Protein AF-A0A934A5W9-F1 (afdb_monomer)

Solvent-accessible surface area (backbone atoms only — not comparable to full-atom values): 7488 Å² total; per-residue (Å²): 133,87,77,87,79,58,63,41,71,71,49,74,68,56,51,49,51,40,52,55,48,64,75,71,58,88,76,86,53,69,57,42,70,78,40,76,90,55,79,59,62,62,53,50,25,71,24,45,72,46,54,72,64,49,61,62,68,79,49,56,69,73,55,51,51,51,49,50,54,46,38,49,70,60,29,55,67,61,50,53,50,52,52,50,52,50,52,51,50,50,55,51,51,60,71,67,48,80,84,74,65,99,79,63,95,66,78,88,76,81,86,73,85,80,75,81,77,131

Mean predicted aligned error: 11.28 Å

Radius of gyration: 19.84 Å; Cα contacts (8 Å, |Δi|>4): 66; chains: 1; bounding box: 44×44×54 Å

Structure (mmCIF, N/CA/C/O backbone):
data_AF-A0A934A5W9-F1
#
_entry.id   AF-A0A934A5W9-F1
#
loop_
_atom_site.group_PDB
_atom_site.id
_atom_site.type_symbol
_atom_site.label_atom_id
_atom_site.label_alt_id
_atom_site.label_comp_id
_atom_site.label_asym_id
_atom_site.label_entity_id
_atom_site.label_seq_id
_atom_site.pdbx_PDB_ins_code
_atom_site.Cartn_x
_atom_site.Cartn_y
_atom_site.Cartn_z
_atom_site.occupancy
_atom_site.B_iso_or_equiv
_atom_site.auth_seq_id
_atom_site.auth_comp_id
_atom_site.auth_asym_id
_atom_site.auth_atom_id
_atom_site.pdbx_PDB_model_num
ATOM 1 N N . MET A 1 1 ? -19.621 -0.869 19.968 1.00 38.38 1 MET A N 1
ATOM 2 C CA . MET A 1 1 ? -19.037 0.485 19.842 1.00 38.38 1 MET A CA 1
ATOM 3 C C . MET A 1 1 ? -18.505 0.622 18.424 1.00 38.38 1 MET A C 1
ATOM 5 O O . MET A 1 1 ? -17.569 -0.086 18.094 1.00 38.38 1 MET A O 1
ATOM 9 N N . GLN A 1 2 ? -19.124 1.434 17.563 1.00 46.19 2 GLN A N 1
ATOM 10 C CA . GLN A 1 2 ? -18.609 1.665 16.206 1.00 46.19 2 GLN A CA 1
ATOM 11 C C . GLN A 1 2 ? -17.463 2.679 16.292 1.00 46.19 2 GLN A C 1
ATOM 13 O O . GLN A 1 2 ? -17.706 3.866 16.508 1.00 46.19 2 GLN A O 1
ATOM 18 N N . ARG A 1 3 ? -16.210 2.218 16.187 1.00 58.28 3 ARG A N 1
ATOM 19 C CA . ARG A 1 3 ? -15.081 3.126 15.943 1.00 58.28 3 ARG A CA 1
ATOM 20 C C . ARG A 1 3 ? -15.248 3.658 14.522 1.00 58.28 3 ARG A C 1
ATOM 22 O O . ARG A 1 3 ? -15.335 2.878 13.581 1.00 58.28 3 ARG A O 1
ATOM 29 N N . LYS A 1 4 ? -15.337 4.978 14.367 1.00 57.56 4 LYS A N 1
ATOM 30 C CA . LYS A 1 4 ? -15.393 5.614 13.049 1.00 57.56 4 LYS A CA 1
ATOM 31 C C . LYS A 1 4 ? -13.973 5.611 12.479 1.00 57.56 4 LYS A C 1
ATOM 33 O O . LYS A 1 4 ? -13.170 6.473 12.819 1.00 57.56 4 LYS A O 1
ATOM 38 N N . ILE A 1 5 ? -13.645 4.568 11.723 1.00 73.44 5 ILE A N 1
ATOM 39 C CA . ILE A 1 5 ? -12.348 4.417 11.062 1.00 73.44 5 ILE A CA 1
ATOM 40 C C . ILE A 1 5 ? -12.451 5.173 9.738 1.00 73.44 5 ILE A C 1
ATOM 42 O O . ILE A 1 5 ? -13.306 4.865 8.913 1.00 73.44 5 ILE A O 1
ATOM 46 N N . GLU A 1 6 ? -11.626 6.200 9.565 1.00 79.50 6 GLU A N 1
ATOM 47 C CA . GLU A 1 6 ? -11.575 7.014 8.350 1.00 79.50 6 GLU A CA 1
ATOM 48 C C . GLU A 1 6 ? -10.156 6.953 7.783 1.00 79.50 6 GLU A C 1
ATOM 50 O O . GLU A 1 6 ? -9.179 7.050 8.530 1.00 79.50 6 GLU A O 1
ATOM 55 N N . ALA A 1 7 ? -10.030 6.802 6.463 1.00 81.75 7 ALA A N 1
ATOM 56 C CA . ALA A 1 7 ? -8.724 6.786 5.815 1.00 81.75 7 ALA A CA 1
ATOM 57 C C . ALA A 1 7 ? -8.125 8.201 5.777 1.00 81.75 7 ALA A C 1
ATOM 59 O O . ALA A 1 7 ? -8.829 9.181 5.521 1.00 81.75 7 ALA A O 1
ATOM 60 N N . LYS A 1 8 ? -6.822 8.331 6.011 1.00 87.38 8 LYS A N 1
ATOM 61 C CA . LYS A 1 8 ? -6.092 9.605 5.928 1.00 87.38 8 LYS A CA 1
ATOM 62 C C . LYS A 1 8 ? -5.162 9.634 4.720 1.00 87.38 8 LYS A C 1
ATOM 64 O O . LYS A 1 8 ? -4.788 8.595 4.171 1.00 87.38 8 LYS A O 1
ATOM 69 N N . GLU A 1 9 ? -4.781 10.835 4.310 1.00 88.31 9 GLU A N 1
ATOM 70 C CA . GLU A 1 9 ? -3.720 11.000 3.321 1.00 88.31 9 GLU A CA 1
ATOM 71 C C . GLU A 1 9 ? -2.387 10.511 3.897 1.00 88.31 9 GLU A C 1
ATOM 73 O O . GLU A 1 9 ? -2.040 10.791 5.047 1.00 88.31 9 GLU A O 1
ATOM 78 N N . LEU A 1 10 ? -1.655 9.750 3.092 1.00 87.81 10 LEU A N 1
ATOM 79 C CA . LEU A 1 10 ? -0.340 9.238 3.422 1.00 87.81 10 LEU A CA 1
ATOM 80 C C . LEU A 1 10 ? 0.697 10.332 3.186 1.00 87.81 10 LEU A C 1
ATOM 82 O O . LEU A 1 10 ? 0.819 10.899 2.100 1.00 87.81 10 LEU A O 1
ATOM 86 N N . THR A 1 11 ? 1.496 10.587 4.211 1.00 89.75 11 THR A N 1
ATOM 87 C CA . THR A 1 11 ? 2.657 11.473 4.115 1.00 89.75 11 THR A CA 1
ATOM 88 C C . THR A 1 11 ? 3.802 10.803 3.351 1.00 89.75 11 THR A C 1
ATOM 90 O O . THR A 1 11 ? 3.893 9.578 3.258 1.00 89.75 11 THR A O 1
ATOM 93 N N . ILE A 1 12 ? 4.740 11.603 2.833 1.00 88.31 12 ILE A N 1
ATOM 94 C CA . ILE A 1 12 ? 5.895 11.093 2.072 1.00 88.31 12 ILE A CA 1
ATOM 95 C C . ILE A 1 12 ? 6.745 10.121 2.910 1.00 88.31 12 ILE A C 1
ATOM 97 O O . ILE A 1 12 ? 7.252 9.135 2.377 1.00 88.31 12 ILE A O 1
ATOM 101 N N . SER A 1 13 ? 6.888 10.362 4.217 1.00 89.44 13 SER A N 1
ATOM 102 C CA . SER A 1 13 ? 7.609 9.456 5.122 1.00 89.44 13 SER A CA 1
ATOM 103 C C . SER A 1 13 ? 6.912 8.101 5.251 1.00 89.44 13 SER A C 1
ATOM 105 O O . SER A 1 13 ? 7.573 7.071 5.164 1.00 89.44 13 SER A O 1
ATOM 107 N N . GLN A 1 14 ? 5.583 8.090 5.376 1.00 88.75 14 GLN A N 1
ATOM 108 C CA . GLN A 1 14 ? 4.793 6.857 5.419 1.00 88.75 14 GLN A CA 1
ATOM 109 C C . GLN A 1 14 ? 4.869 6.097 4.095 1.00 88.75 14 GLN A C 1
ATOM 111 O O . GLN A 1 14 ? 5.022 4.882 4.093 1.00 88.75 14 GLN A O 1
ATOM 116 N N . ILE A 1 15 ? 4.837 6.801 2.961 1.00 89.06 15 ILE A N 1
ATOM 117 C CA . ILE A 1 15 ? 5.007 6.176 1.644 1.00 89.06 15 ILE A CA 1
ATOM 118 C C . ILE A 1 15 ? 6.374 5.485 1.548 1.00 89.06 15 ILE A C 1
ATOM 120 O O . ILE A 1 15 ? 6.449 4.339 1.109 1.00 89.06 15 ILE A O 1
ATOM 124 N N . ARG A 1 16 ? 7.454 6.137 2.002 1.00 89.25 16 ARG A N 1
ATOM 125 C CA . ARG A 1 16 ? 8.791 5.516 2.052 1.00 89.25 16 ARG A CA 1
ATOM 126 C C . ARG A 1 16 ? 8.809 4.271 2.931 1.00 89.25 16 ARG A C 1
ATOM 128 O O . ARG A 1 16 ? 9.337 3.251 2.507 1.00 89.25 16 ARG A O 1
ATOM 135 N N . GLN A 1 17 ? 8.171 4.331 4.097 1.00 89.12 17 GLN A N 1
ATOM 136 C CA . GLN A 1 17 ? 8.052 3.184 4.995 1.00 89.12 17 GLN A CA 1
ATOM 137 C C . GLN A 1 17 ? 7.335 2.001 4.327 1.00 89.12 17 GLN A C 1
ATOM 139 O O . GLN A 1 17 ? 7.764 0.860 4.489 1.00 89.12 17 GLN A O 1
ATOM 144 N N . VAL A 1 18 ? 6.285 2.254 3.534 1.00 88.94 18 VAL A N 1
ATOM 145 C CA . VAL A 1 18 ? 5.622 1.200 2.749 1.00 88.94 18 VAL A CA 1
ATOM 146 C C . VAL A 1 18 ? 6.609 0.565 1.770 1.00 88.94 18 VAL A C 1
ATOM 148 O O . VAL A 1 18 ? 6.720 -0.658 1.746 1.00 88.94 18 VAL A O 1
ATOM 151 N N . PHE A 1 19 ? 7.364 1.358 1.009 1.00 87.88 19 PHE A N 1
ATOM 152 C CA . PHE A 1 19 ? 8.336 0.824 0.050 1.00 87.88 19 PHE A CA 1
ATOM 153 C C . PHE A 1 19 ? 9.461 0.024 0.713 1.00 87.88 19 PHE A C 1
ATOM 155 O O . PHE A 1 19 ? 9.761 -1.080 0.267 1.00 87.88 19 PHE A O 1
ATOM 162 N N . GLU A 1 20 ? 10.023 0.519 1.815 1.00 88.50 20 GLU A N 1
ATOM 163 C CA . GLU A 1 20 ? 11.029 -0.222 2.585 1.00 88.50 20 GLU A CA 1
ATOM 164 C C . GLU A 1 20 ? 10.467 -1.536 3.141 1.00 88.50 20 GLU A C 1
ATOM 166 O O . GLU A 1 20 ? 11.162 -2.552 3.171 1.00 88.50 20 GLU A O 1
ATOM 171 N N . SER A 1 21 ? 9.198 -1.535 3.564 1.00 84.81 21 SER A N 1
ATOM 172 C CA . SER A 1 21 ? 8.535 -2.755 4.027 1.00 84.81 21 SER A CA 1
ATOM 173 C C . SER A 1 21 ? 8.340 -3.762 2.894 1.00 84.81 21 SER A C 1
ATOM 175 O O . SER A 1 21 ? 8.493 -4.956 3.120 1.00 84.81 21 SER A O 1
ATOM 177 N N . MET A 1 22 ? 8.059 -3.303 1.670 1.00 83.12 22 MET A N 1
ATOM 178 C CA . MET A 1 22 ? 7.930 -4.170 0.496 1.00 83.12 22 MET A CA 1
ATOM 179 C C . MET A 1 22 ? 9.267 -4.797 0.093 1.00 83.12 22 MET A C 1
ATOM 181 O O . MET A 1 22 ? 9.288 -5.955 -0.307 1.00 83.12 22 MET A O 1
ATOM 185 N N . GLU A 1 23 ? 10.372 -4.063 0.225 1.00 82.94 23 GLU A N 1
ATOM 186 C CA . GLU A 1 23 ? 11.715 -4.560 -0.099 1.00 82.94 23 GLU A CA 1
ATOM 187 C C . GLU A 1 23 ? 12.197 -5.637 0.887 1.00 82.94 23 GLU A C 1
ATOM 189 O O . GLU A 1 23 ? 12.837 -6.607 0.492 1.00 82.94 23 GLU A O 1
ATOM 194 N N . LYS A 1 24 ? 11.863 -5.490 2.174 1.00 80.81 24 LYS A N 1
ATOM 195 C CA . LYS A 1 24 ? 12.334 -6.374 3.256 1.00 80.81 24 LYS A CA 1
ATOM 196 C C . LYS A 1 24 ? 11.417 -7.568 3.547 1.00 80.81 24 LYS A C 1
ATOM 198 O O . LYS A 1 24 ? 11.673 -8.306 4.495 1.00 80.81 24 LYS A O 1
ATOM 203 N N . ARG A 1 25 ? 10.319 -7.737 2.811 1.00 67.12 25 ARG A N 1
ATOM 204 C CA . ARG A 1 25 ? 9.234 -8.650 3.202 1.00 67.12 25 ARG A CA 1
ATOM 205 C C . ARG A 1 25 ? 9.516 -10.116 2.867 1.00 67.12 25 ARG A C 1
ATOM 207 O O . ARG A 1 25 ? 9.681 -10.474 1.705 1.00 67.12 25 ARG A O 1
ATOM 214 N N . THR A 1 26 ? 9.446 -10.960 3.897 1.00 60.66 26 THR A N 1
ATOM 215 C CA . THR A 1 26 ? 9.357 -12.431 3.810 1.00 60.66 26 THR A CA 1
ATOM 216 C C . THR A 1 26 ? 7.959 -12.979 4.109 1.00 60.66 26 THR A C 1
ATOM 218 O O . THR A 1 26 ? 7.669 -14.109 3.723 1.00 60.66 26 THR A O 1
ATOM 221 N N . ASP A 1 27 ? 7.079 -12.186 4.732 1.00 67.94 27 ASP A N 1
ATOM 222 C CA . ASP A 1 27 ? 5.798 -12.669 5.259 1.00 67.94 27 ASP A CA 1
ATOM 223 C C . ASP A 1 27 ? 4.603 -12.108 4.473 1.00 67.94 27 ASP A C 1
ATOM 225 O O . ASP A 1 27 ? 4.501 -10.901 4.233 1.00 67.94 27 ASP A O 1
ATOM 229 N N . ILE A 1 28 ? 3.689 -13.000 4.079 1.00 74.50 28 ILE A N 1
ATOM 230 C CA . ILE A 1 28 ? 2.445 -12.673 3.371 1.00 74.50 28 ILE A CA 1
ATOM 231 C C . ILE A 1 28 ? 1.322 -12.524 4.402 1.00 74.50 28 ILE A C 1
ATOM 233 O O . ILE A 1 28 ? 1.030 -13.460 5.146 1.00 74.50 28 ILE A O 1
ATOM 237 N N . HIS A 1 29 ? 0.653 -11.368 4.427 1.00 79.88 29 HIS A N 1
ATOM 238 C CA . HIS A 1 29 ? -0.490 -11.149 5.319 1.00 79.88 29 HIS A CA 1
ATOM 239 C C . HIS A 1 29 ? -1.792 -11.726 4.749 1.00 79.88 29 HIS A C 1
ATOM 241 O O . HIS A 1 29 ? -2.057 -11.628 3.554 1.00 79.88 29 HIS A O 1
ATOM 247 N N . THR A 1 30 ? -2.675 -12.232 5.619 1.00 82.44 30 THR A N 1
ATOM 248 C CA . THR 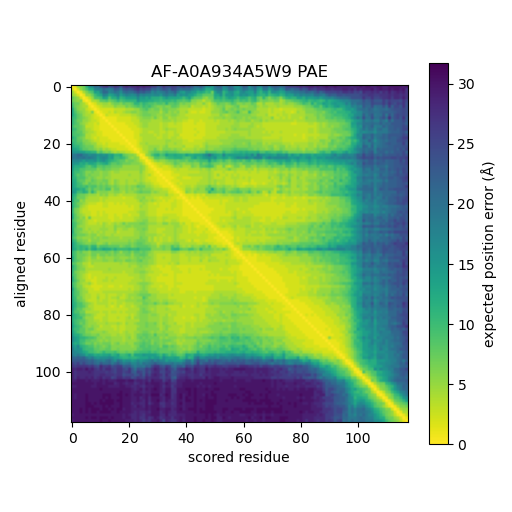A 1 30 ? -3.990 -12.788 5.240 1.00 82.44 30 THR A CA 1
ATOM 249 C C . THR A 1 30 ? -4.816 -11.829 4.382 1.00 82.44 30 THR A C 1
ATOM 251 O O . THR A 1 30 ? -5.449 -12.246 3.416 1.00 82.44 30 THR A O 1
ATOM 254 N N . VAL A 1 31 ? -4.775 -10.529 4.682 1.00 82.69 31 VAL A N 1
ATOM 255 C CA . VAL A 1 31 ? -5.498 -9.508 3.909 1.00 82.69 31 VAL A CA 1
ATOM 256 C C . VAL A 1 31 ? -4.950 -9.381 2.480 1.00 82.69 31 VAL A C 1
ATOM 258 O O . VAL A 1 31 ? -5.719 -9.163 1.550 1.00 82.69 31 VAL A O 1
ATOM 261 N N . GLU A 1 32 ? -3.649 -9.596 2.273 1.00 84.81 32 GLU A N 1
ATOM 262 C CA . GLU A 1 32 ? -3.027 -9.596 0.938 1.00 84.81 32 GLU A CA 1
ATOM 263 C C . GLU A 1 32 ? -3.444 -10.829 0.136 1.00 84.81 32 GLU A C 1
ATOM 265 O O . GLU A 1 32 ? -3.634 -10.743 -1.071 1.00 84.81 32 GLU A O 1
ATOM 270 N N . ILE A 1 33 ? -3.680 -11.961 0.804 1.00 85.75 33 ILE A N 1
ATOM 271 C CA . ILE A 1 33 ? -4.221 -13.170 0.166 1.00 85.75 33 ILE A CA 1
ATOM 272 C C . ILE A 1 33 ? -5.672 -12.945 -0.276 1.00 85.75 33 ILE A C 1
ATOM 274 O O . ILE A 1 33 ? -6.063 -13.370 -1.362 1.00 85.75 33 ILE A O 1
ATOM 278 N N . LEU A 1 34 ? -6.475 -12.268 0.551 1.00 86.06 34 LEU A N 1
ATOM 279 C CA . LEU A 1 34 ? -7.869 -11.945 0.229 1.00 86.06 34 LEU A CA 1
ATOM 280 C C . LEU A 1 34 ? -7.983 -10.911 -0.904 1.00 86.06 34 LEU A C 1
ATOM 282 O O . LEU A 1 34 ? -8.962 -10.923 -1.651 1.00 86.06 34 LEU A O 1
ATOM 286 N N . PHE A 1 35 ? -6.981 -10.039 -1.044 1.00 87.06 35 PHE A N 1
ATOM 287 C CA . PHE A 1 35 ? -6.967 -8.925 -1.991 1.00 87.06 35 PHE A CA 1
ATOM 288 C C . PHE A 1 35 ? -5.610 -8.804 -2.726 1.00 87.06 35 PHE A C 1
ATOM 290 O O . PHE A 1 35 ? -4.901 -7.811 -2.562 1.00 87.06 35 PHE A O 1
ATOM 297 N N . PRO A 1 36 ? -5.238 -9.779 -3.581 1.00 80.38 36 PRO A N 1
ATOM 298 C CA . PRO A 1 36 ? -3.870 -9.921 -4.105 1.00 80.38 36 PRO A CA 1
ATOM 299 C C . PRO A 1 36 ? -3.451 -8.865 -5.134 1.00 80.38 36 PRO A C 1
ATOM 301 O O . PRO A 1 36 ? -2.263 -8.673 -5.369 1.00 80.38 36 PRO A O 1
ATOM 304 N N . ASN A 1 37 ? -4.412 -8.178 -5.754 1.00 80.50 37 ASN A N 1
ATOM 305 C CA . ASN A 1 37 ? -4.157 -7.147 -6.767 1.00 80.50 37 ASN A CA 1
ATOM 306 C C . ASN A 1 37 ? -4.391 -5.728 -6.233 1.00 80.50 37 ASN A C 1
ATOM 308 O O . ASN A 1 37 ? -4.536 -4.789 -7.016 1.00 80.50 37 ASN A O 1
ATOM 312 N N . GLU A 1 38 ? -4.497 -5.586 -4.914 1.00 86.88 38 GLU A N 1
ATOM 313 C CA . GLU A 1 38 ? -4.800 -4.316 -4.271 1.00 86.88 38 GLU A CA 1
ATOM 314 C C . GLU A 1 38 ? -3.554 -3.637 -3.697 1.00 86.88 38 GLU A C 1
ATOM 316 O O . GLU A 1 38 ? -2.429 -4.127 -3.800 1.00 86.88 38 GLU A O 1
ATOM 321 N N . ILE A 1 39 ? -3.749 -2.443 -3.134 1.00 86.38 39 ILE A N 1
ATOM 322 C CA . ILE A 1 39 ? -2.671 -1.700 -2.479 1.00 86.38 39 ILE A CA 1
ATOM 323 C C . ILE A 1 39 ? -2.067 -2.509 -1.315 1.00 86.38 39 ILE A C 1
ATOM 325 O O . ILE A 1 39 ? -2.789 -3.262 -0.658 1.00 86.38 39 ILE A O 1
ATOM 329 N N . PRO A 1 40 ? -0.770 -2.318 -1.004 1.00 88.88 40 PRO A N 1
ATOM 330 C CA . PRO A 1 40 ? -0.123 -3.011 0.105 1.00 88.88 40 PRO A CA 1
ATOM 331 C C . PRO A 1 40 ? -0.880 -2.804 1.420 1.00 88.88 40 PRO A C 1
ATOM 333 O O . PRO A 1 40 ? -1.248 -1.675 1.753 1.00 88.88 40 PRO A O 1
ATOM 336 N N . VAL A 1 41 ? -1.049 -3.861 2.220 1.00 89.31 41 VAL A N 1
ATOM 337 C CA . VAL A 1 41 ? -1.816 -3.777 3.481 1.00 89.31 41 VAL A CA 1
ATOM 338 C C . VAL A 1 41 ? -1.154 -2.836 4.485 1.00 89.31 41 VAL A C 1
ATOM 340 O O . VAL A 1 41 ? -1.836 -2.167 5.257 1.00 89.31 41 VAL A O 1
ATOM 343 N N . MET A 1 42 ? 0.167 -2.675 4.395 1.00 89.62 42 MET A N 1
ATOM 344 C CA . MET A 1 42 ? 0.898 -1.663 5.154 1.00 89.62 42 MET A CA 1
ATOM 345 C C . MET A 1 42 ? 0.426 -0.234 4.854 1.00 89.62 42 MET A C 1
ATOM 347 O O . MET A 1 42 ? 0.305 0.581 5.764 1.00 89.62 42 MET A O 1
ATOM 351 N N . ALA A 1 43 ? 0.080 0.073 3.600 1.00 88.94 43 ALA A N 1
ATOM 352 C CA . ALA A 1 43 ? -0.466 1.379 3.236 1.00 88.94 43 ALA A CA 1
ATOM 3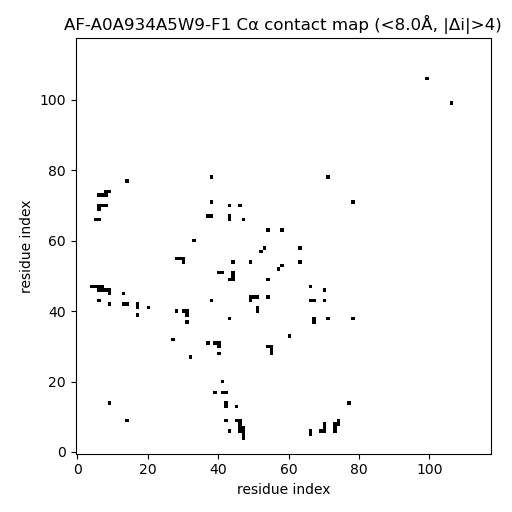53 C C . ALA A 1 43 ? -1.864 1.599 3.837 1.00 88.94 43 ALA A C 1
ATOM 355 O O . ALA A 1 43 ? -2.177 2.702 4.284 1.00 88.94 43 ALA A O 1
ATOM 356 N N . VAL A 1 44 ? -2.686 0.545 3.896 1.00 89.69 44 VAL A N 1
ATOM 357 C CA . VAL A 1 44 ? -4.013 0.583 4.533 1.00 89.69 44 VAL A CA 1
ATOM 358 C C . VAL A 1 44 ? -3.878 0.821 6.035 1.00 89.69 44 VAL A C 1
ATOM 360 O O . VAL A 1 44 ? -4.535 1.712 6.569 1.00 89.69 44 VAL A O 1
ATOM 363 N N . SER A 1 45 ? -2.987 0.087 6.703 1.00 90.69 45 SER A N 1
ATOM 364 C CA . SER A 1 45 ? -2.690 0.247 8.132 1.00 90.69 45 SER A CA 1
ATOM 365 C C . SER A 1 45 ? -2.215 1.667 8.457 1.00 90.69 45 SER A C 1
ATOM 367 O O . SER A 1 45 ? -2.802 2.333 9.305 1.00 90.69 45 SER A O 1
ATOM 369 N N . LEU A 1 46 ? -1.236 2.195 7.715 1.00 90.56 46 LEU A N 1
ATOM 370 C CA . LEU A 1 46 ? -0.707 3.544 7.947 1.00 90.56 46 LEU A CA 1
ATOM 371 C C . LEU A 1 46 ? -1.731 4.654 7.669 1.00 90.56 46 LEU A C 1
ATOM 373 O O . LEU A 1 46 ? -1.710 5.688 8.337 1.00 90.56 46 LEU A O 1
ATOM 377 N N . SER A 1 47 ? -2.623 4.452 6.698 1.00 89.19 47 SER A N 1
ATOM 378 C CA . SER A 1 47 ? -3.661 5.427 6.349 1.00 89.19 47 SER A CA 1
ATOM 379 C C . SER A 1 47 ? -4.828 5.420 7.342 1.00 89.19 47 SER A C 1
ATOM 381 O O . SER A 1 47 ? -5.369 6.477 7.662 1.00 89.19 47 SER A O 1
ATOM 383 N N . THR A 1 48 ? -5.217 4.249 7.846 1.00 87.81 48 THR A N 1
ATOM 384 C CA . THR A 1 48 ? -6.361 4.090 8.765 1.00 87.81 48 THR A CA 1
ATOM 385 C C . THR A 1 48 ? -5.967 4.180 10.241 1.00 87.81 48 THR A C 1
ATOM 387 O O . THR A 1 48 ? -6.813 4.462 11.087 1.00 87.81 48 THR A O 1
ATOM 390 N N . GLY A 1 49 ? -4.684 3.983 10.556 1.00 87.06 49 GLY A N 1
ATOM 391 C CA . GLY A 1 49 ? -4.166 3.910 11.923 1.00 87.06 49 GLY A CA 1
ATOM 392 C C . GLY A 1 49 ? -4.468 2.587 12.633 1.00 87.06 49 GLY A C 1
ATOM 393 O O . GLY A 1 49 ? -4.281 2.512 13.844 1.00 87.06 49 GLY A O 1
ATOM 394 N N . LEU A 1 50 ? -4.950 1.578 11.904 1.00 87.12 50 LEU A N 1
ATOM 395 C CA . LEU A 1 50 ? -5.220 0.240 12.428 1.00 87.12 50 LEU A CA 1
ATOM 396 C C . LEU A 1 50 ? -3.955 -0.610 12.437 1.00 87.12 50 LEU A C 1
ATOM 398 O O . LEU A 1 50 ? -3.120 -0.492 11.534 1.00 87.12 50 LEU A O 1
ATOM 402 N N . SER A 1 51 ? -3.839 -1.509 13.411 1.00 87.31 51 SER A N 1
ATOM 403 C CA . SER A 1 51 ? -2.782 -2.519 13.396 1.00 87.31 51 SER A CA 1
ATOM 404 C C . SER A 1 51 ? -3.040 -3.571 12.305 1.00 87.31 51 SER A C 1
ATOM 406 O O . SER A 1 51 ? -4.162 -3.744 11.818 1.00 87.31 51 SER A O 1
ATOM 408 N N . LEU A 1 52 ? -1.991 -4.279 11.881 1.00 85.75 52 LEU A N 1
ATOM 409 C CA . LEU A 1 52 ? -2.125 -5.342 10.879 1.00 85.75 52 LEU A CA 1
ATOM 410 C C . LEU A 1 52 ? -2.933 -6.530 11.407 1.00 85.75 52 LEU A C 1
ATOM 412 O O . LEU A 1 52 ? -3.631 -7.191 10.642 1.00 85.75 52 LEU A O 1
ATOM 416 N N . GLU A 1 53 ? -2.845 -6.785 12.709 1.00 85.81 53 GLU A N 1
ATOM 417 C CA . GLU A 1 53 ? -3.595 -7.824 13.406 1.00 85.81 53 GLU A CA 1
ATOM 418 C C . GLU A 1 53 ? -5.086 -7.469 13.471 1.00 85.81 53 GLU A C 1
ATOM 420 O O . GLU A 1 53 ? -5.923 -8.313 13.151 1.00 85.81 53 GLU A O 1
ATOM 425 N N . GLU A 1 54 ? -5.416 -6.208 13.783 1.00 84.81 54 GLU A N 1
ATOM 426 C CA . GLU A 1 54 ? -6.798 -5.703 13.776 1.00 84.81 54 GLU A CA 1
ATOM 427 C C . GLU A 1 54 ? -7.425 -5.834 12.377 1.00 84.81 54 GLU A C 1
ATOM 429 O O . GLU A 1 54 ? -8.563 -6.282 12.236 1.00 84.81 54 GLU A O 1
ATOM 434 N N . LEU A 1 55 ? -6.660 -5.513 11.327 1.00 83.25 55 LEU A N 1
ATOM 435 C CA . LEU A 1 55 ? -7.083 -5.666 9.930 1.00 83.25 55 LEU A CA 1
ATOM 436 C C . LEU A 1 55 ? -7.289 -7.128 9.512 1.00 83.25 55 LEU A C 1
ATOM 438 O O . LEU A 1 55 ? -8.094 -7.389 8.623 1.00 83.25 55 LEU A O 1
ATOM 442 N N . ALA A 1 56 ? -6.564 -8.077 10.106 1.00 82.56 56 ALA A N 1
ATOM 443 C CA . ALA A 1 56 ? -6.657 -9.491 9.749 1.00 82.56 56 ALA A CA 1
ATOM 444 C C . ALA A 1 56 ? -7.759 -10.248 10.510 1.00 82.56 56 ALA A C 1
ATOM 446 O O . ALA A 1 56 ? -8.241 -11.261 9.999 1.00 82.56 56 ALA A O 1
ATOM 447 N N . GLY A 1 57 ? -8.127 -9.798 11.715 1.00 80.81 57 GLY A N 1
ATOM 448 C CA . GLY A 1 57 ? -9.026 -10.531 12.613 1.00 80.81 57 GLY A CA 1
ATOM 449 C C . GLY A 1 57 ? -10.382 -9.874 12.862 1.00 80.81 57 GLY A C 1
ATOM 450 O O . GLY A 1 57 ? -11.414 -10.531 12.732 1.00 80.81 57 GLY A O 1
ATOM 451 N N . ASP A 1 58 ? -10.395 -8.590 13.219 1.00 79.44 58 ASP A N 1
ATOM 452 C CA . ASP A 1 58 ? -11.574 -7.956 13.829 1.00 79.44 58 ASP A CA 1
ATOM 453 C C . ASP A 1 58 ? -12.521 -7.304 12.812 1.00 79.44 58 ASP A C 1
ATOM 455 O O . ASP A 1 58 ? -13.651 -6.940 13.151 1.00 79.44 58 ASP A O 1
ATOM 459 N N . ILE A 1 59 ? -12.080 -7.152 11.561 1.00 84.12 59 ILE A N 1
ATOM 460 C CA . ILE A 1 59 ? -12.801 -6.406 10.526 1.00 84.12 59 ILE A CA 1
ATOM 461 C C . ILE A 1 59 ? -13.296 -7.362 9.432 1.00 84.12 59 ILE A C 1
ATOM 463 O O . ILE A 1 59 ? -12.511 -8.138 8.881 1.00 84.12 59 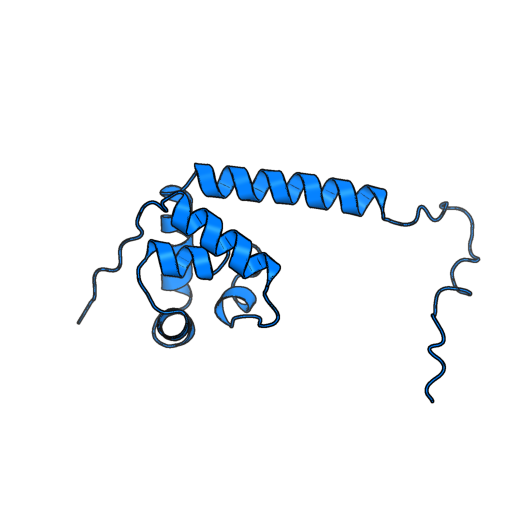ILE A O 1
ATOM 467 N N . PRO A 1 60 ? -14.589 -7.314 9.056 1.00 87.50 60 PRO A N 1
ATOM 468 C CA . PRO A 1 60 ? -15.105 -8.155 7.988 1.00 87.50 60 PRO A CA 1
ATOM 469 C C . PRO A 1 60 ? -14.491 -7.772 6.626 1.00 87.50 60 PRO A C 1
ATOM 471 O O . PRO A 1 60 ? -14.287 -6.586 6.348 1.00 87.50 60 PRO A O 1
ATOM 474 N N . PRO A 1 61 ? -14.286 -8.733 5.702 1.00 86.88 61 PRO A N 1
ATOM 475 C CA . PRO A 1 61 ? -13.640 -8.471 4.410 1.00 86.88 61 PRO A CA 1
ATOM 476 C C . PRO A 1 61 ? -14.325 -7.390 3.561 1.00 86.88 61 PRO A C 1
ATOM 478 O O . PRO A 1 61 ? -13.668 -6.664 2.818 1.00 86.88 61 PRO A O 1
ATOM 481 N N . SER A 1 62 ? -15.649 -7.257 3.667 1.00 88.12 62 SER A N 1
ATOM 482 C CA . SER A 1 62 ? -16.418 -6.220 2.971 1.00 88.12 62 SER A CA 1
ATOM 483 C C . SER A 1 62 ? -16.059 -4.805 3.434 1.00 88.12 62 SER A C 1
ATOM 485 O O . SER A 1 62 ? -16.005 -3.885 2.619 1.00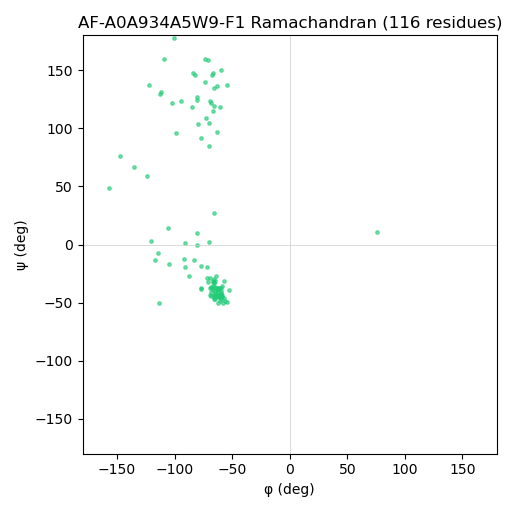 88.12 62 SER A O 1
ATOM 487 N N . GLU A 1 63 ? -15.784 -4.629 4.725 1.00 86.44 63 GLU A N 1
ATOM 488 C CA . GLU A 1 63 ? -15.370 -3.353 5.302 1.00 86.44 63 GLU A CA 1
ATOM 489 C C . GLU A 1 63 ? -13.902 -3.060 4.991 1.00 86.44 63 GLU A C 1
ATOM 491 O O . GLU A 1 63 ? -13.581 -1.938 4.607 1.00 86.44 63 GLU A O 1
ATOM 496 N N . ILE A 1 64 ? -13.039 -4.082 5.009 1.00 88.31 64 ILE A N 1
ATOM 497 C CA . ILE A 1 64 ? -11.647 -3.959 4.549 1.00 88.31 64 ILE A CA 1
ATOM 498 C C . ILE A 1 64 ? -11.601 -3.468 3.101 1.00 88.31 64 ILE A C 1
ATOM 500 O O . ILE A 1 64 ? -10.872 -2.528 2.791 1.00 88.31 64 ILE A O 1
ATOM 504 N N . LYS A 1 65 ? -12.418 -4.046 2.212 1.00 90.12 65 LYS A N 1
ATOM 505 C CA . LYS A 1 65 ? -12.500 -3.602 0.816 1.00 90.12 65 LYS A CA 1
ATOM 506 C C . LYS A 1 65 ? -12.911 -2.133 0.707 1.00 90.12 65 LYS A C 1
ATOM 508 O O . LYS A 1 65 ? -12.313 -1.377 -0.053 1.00 90.12 65 LYS A O 1
ATOM 513 N N . ARG A 1 66 ? -13.899 -1.711 1.499 1.00 90.38 66 ARG A N 1
ATOM 514 C CA . ARG A 1 66 ? -14.336 -0.312 1.538 1.00 90.38 66 ARG A CA 1
ATOM 515 C C . ARG A 1 66 ? -13.221 0.619 2.025 1.00 90.38 66 ARG A C 1
ATOM 517 O O . ARG A 1 66 ? -13.039 1.680 1.437 1.00 90.38 66 ARG A O 1
ATOM 524 N N . LEU A 1 67 ? -12.466 0.221 3.052 1.00 89.62 67 LEU A N 1
ATOM 525 C CA . LEU A 1 67 ? -11.305 0.974 3.533 1.00 89.62 67 LEU A CA 1
ATOM 526 C C . LEU A 1 67 ? -10.227 1.068 2.453 1.00 89.62 67 LEU A C 1
ATOM 528 O O . LEU A 1 67 ? -9.727 2.156 2.193 1.00 89.62 67 LEU A O 1
ATO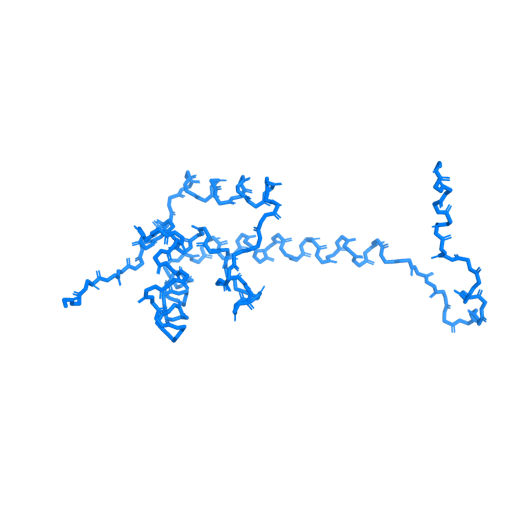M 532 N N . ILE A 1 68 ? -9.916 -0.038 1.774 1.00 90.56 68 ILE A N 1
ATOM 533 C CA . ILE A 1 68 ? -8.982 -0.061 0.643 1.00 90.56 68 ILE A CA 1
ATOM 534 C C . ILE A 1 68 ? -9.403 0.961 -0.423 1.00 90.56 68 ILE A C 1
ATOM 536 O O . ILE A 1 68 ? -8.588 1.785 -0.836 1.00 90.56 68 ILE A O 1
ATOM 540 N N . ASP A 1 69 ? -10.670 0.960 -0.838 1.00 91.50 69 ASP A N 1
ATOM 541 C CA . ASP A 1 69 ? -11.180 1.884 -1.858 1.00 91.50 69 ASP A CA 1
ATOM 542 C C . ASP A 1 69 ? -11.175 3.353 -1.393 1.00 91.50 69 ASP A C 1
ATOM 544 O O . ASP A 1 69 ? -10.925 4.272 -2.184 1.00 91.50 69 ASP A O 1
ATOM 548 N N . GLU A 1 70 ? -11.374 3.598 -0.098 1.00 90.12 70 GLU A N 1
ATOM 549 C CA . GLU A 1 70 ? -11.251 4.932 0.490 1.00 90.12 70 GLU A CA 1
ATOM 550 C C . GLU A 1 70 ? -9.794 5.419 0.497 1.00 90.12 70 GLU A C 1
ATOM 552 O O . GLU A 1 70 ? -9.513 6.549 0.087 1.00 90.12 70 GLU A O 1
ATOM 557 N N . VAL A 1 71 ? -8.851 4.554 0.887 1.00 90.06 71 VAL A N 1
ATOM 558 C CA . VAL A 1 71 ? -7.409 4.843 0.859 1.00 90.06 71 VAL A CA 1
ATOM 559 C C . VAL A 1 71 ? -6.961 5.149 -0.567 1.00 90.06 71 VAL A C 1
ATOM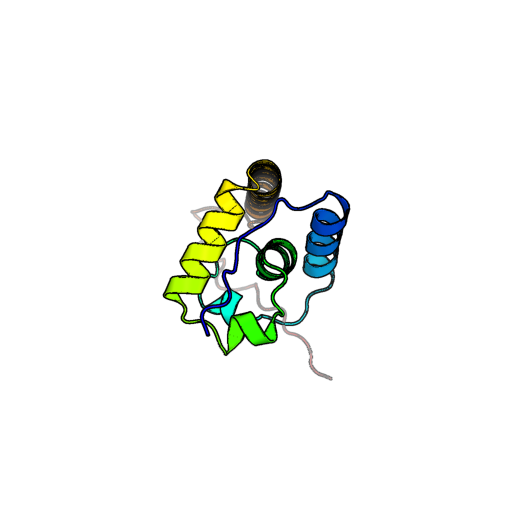 561 O O . VAL A 1 71 ? -6.240 6.123 -0.779 1.00 90.06 71 VAL A O 1
ATOM 564 N N . LYS A 1 72 ? -7.423 4.375 -1.555 1.00 90.88 72 LYS A N 1
ATOM 565 C CA . LYS A 1 72 ? -7.159 4.619 -2.979 1.00 90.88 72 LYS A CA 1
ATOM 566 C C . LYS A 1 72 ? -7.606 6.010 -3.415 1.00 90.88 72 LYS A C 1
ATOM 568 O O . LYS A 1 72 ? -6.844 6.740 -4.042 1.00 90.88 72 LYS A O 1
ATOM 573 N N . THR A 1 73 ? -8.833 6.376 -3.060 1.00 91.38 73 THR A N 1
ATOM 574 C CA . THR A 1 73 ? -9.440 7.646 -3.469 1.00 91.38 73 THR A CA 1
ATOM 575 C C . THR A 1 73 ? -8.728 8.839 -2.833 1.00 91.38 73 THR A C 1
ATOM 577 O O . THR A 1 73 ? -8.506 9.848 -3.497 1.00 91.38 73 THR A O 1
ATOM 580 N N . LYS A 1 74 ? -8.321 8.718 -1.564 1.00 90.25 74 LYS A N 1
ATOM 581 C CA . LYS A 1 74 ? -7.597 9.773 -0.840 1.00 90.25 74 LYS A CA 1
ATOM 582 C C . LYS A 1 74 ? -6.120 9.875 -1.222 1.00 90.25 74 LYS A C 1
ATOM 584 O O . LYS A 1 74 ? -5.510 10.908 -0.990 1.00 90.25 74 LYS A O 1
ATOM 589 N N . ASN A 1 75 ? -5.538 8.838 -1.828 1.00 90.94 75 ASN A N 1
ATOM 590 C CA . ASN A 1 75 ? -4.106 8.782 -2.136 1.00 90.94 75 ASN A CA 1
ATOM 591 C C . ASN A 1 75 ? -3.815 8.539 -3.632 1.00 90.94 75 ASN A C 1
ATOM 593 O O . ASN A 1 75 ? -3.117 7.579 -3.983 1.00 90.94 75 ASN A O 1
ATOM 597 N N . PRO A 1 76 ? -4.281 9.419 -4.541 1.00 90.00 76 PRO A N 1
ATOM 598 C CA . PRO A 1 76 ? -4.106 9.231 -5.983 1.00 90.00 76 PRO A CA 1
ATOM 599 C C . PRO A 1 76 ? -2.633 9.277 -6.417 1.00 90.00 76 PRO A C 1
ATOM 601 O O . PRO A 1 76 ? -2.238 8.586 -7.359 1.00 90.00 76 PRO A O 1
ATOM 604 N N . PHE A 1 77 ? -1.796 10.054 -5.720 1.00 87.62 77 PHE A N 1
ATOM 605 C CA . PHE A 1 77 ? -0.362 10.142 -6.003 1.00 87.62 77 PHE A CA 1
ATOM 606 C C . PHE A 1 77 ? 0.359 8.818 -5.722 1.00 87.62 77 PHE A C 1
ATOM 608 O O . PHE A 1 77 ? 1.108 8.324 -6.564 1.00 87.62 77 PHE A O 1
ATOM 615 N N . PHE A 1 78 ? 0.081 8.208 -4.567 1.00 88.19 78 PHE A N 1
ATOM 616 C CA . PHE A 1 78 ? 0.642 6.911 -4.193 1.00 88.19 78 PHE A CA 1
ATOM 617 C C . PHE A 1 78 ? 0.246 5.822 -5.196 1.00 88.19 78 PHE A C 1
ATOM 619 O O . PHE A 1 78 ? 1.102 5.080 -5.678 1.00 88.19 78 PHE A O 1
ATOM 626 N N . LEU A 1 79 ? -1.033 5.783 -5.584 1.00 89.75 79 LEU A N 1
ATOM 627 C CA . LEU A 1 79 ? -1.517 4.862 -6.611 1.00 89.75 79 LEU A CA 1
ATOM 628 C C . LEU A 1 79 ? -0.831 5.053 -7.958 1.00 89.75 79 LEU A C 1
ATOM 630 O O . LEU A 1 79 ? -0.427 4.075 -8.583 1.00 89.75 79 LEU A O 1
ATOM 634 N N . SER A 1 80 ? -0.676 6.300 -8.397 1.00 89.12 80 SER A N 1
ATOM 635 C CA . SER A 1 80 ? 0.004 6.610 -9.657 1.00 89.12 80 SER A CA 1
ATOM 6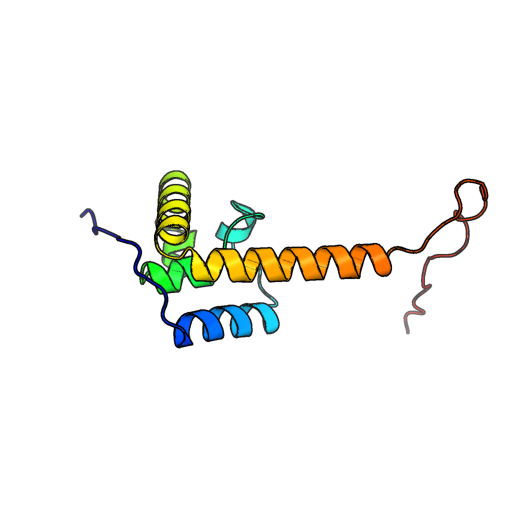36 C C . SER A 1 80 ? 1.460 6.132 -9.632 1.00 89.12 80 SER A C 1
ATOM 638 O O . SER A 1 80 ? 1.954 5.585 -10.621 1.00 89.12 80 SER A O 1
ATOM 640 N N . GLY A 1 81 ? 2.134 6.272 -8.485 1.00 86.62 81 GLY A N 1
ATOM 641 C CA . GLY A 1 81 ? 3.476 5.738 -8.254 1.00 86.62 81 GLY A CA 1
ATOM 642 C C . GLY A 1 81 ? 3.526 4.211 -8.343 1.00 86.62 81 GLY A C 1
ATOM 643 O O . GLY A 1 81 ? 4.332 3.671 -9.101 1.00 86.62 81 GLY A O 1
ATOM 644 N N . LEU A 1 82 ? 2.625 3.512 -7.643 1.00 87.81 82 LEU A N 1
ATOM 645 C CA . LEU A 1 82 ? 2.525 2.049 -7.699 1.00 87.81 82 LEU A CA 1
ATOM 646 C C . LEU A 1 82 ? 2.236 1.537 -9.113 1.00 87.81 82 LEU A C 1
ATOM 648 O O . LEU A 1 82 ? 2.887 0.604 -9.572 1.00 87.81 82 LEU A O 1
ATOM 652 N N . GLN A 1 83 ? 1.304 2.162 -9.834 1.00 89.38 83 GLN A N 1
ATOM 653 C CA . GLN A 1 83 ? 0.991 1.791 -11.215 1.00 89.38 83 GLN A CA 1
ATOM 654 C C . GLN A 1 83 ? 2.182 2.011 -12.150 1.00 89.38 83 GLN A C 1
ATOM 656 O O . GLN A 1 83 ? 2.417 1.206 -13.050 1.00 89.38 83 GLN A O 1
ATOM 661 N N . SER A 1 84 ? 2.941 3.088 -11.946 1.00 88.00 84 SER A N 1
ATOM 662 C CA . SER A 1 84 ? 4.144 3.365 -12.735 1.00 88.00 84 SER A CA 1
ATOM 663 C C . SER A 1 84 ? 5.222 2.312 -12.481 1.00 88.00 84 SER A C 1
ATOM 665 O O . SER A 1 84 ? 5.793 1.784 -13.432 1.00 88.00 84 SER A O 1
ATOM 667 N N . LEU A 1 85 ? 5.441 1.937 -11.218 1.00 87.12 85 LEU A N 1
ATOM 668 C CA . LEU A 1 85 ? 6.361 0.859 -10.850 1.00 87.12 85 LEU A CA 1
ATOM 669 C C . LEU A 1 85 ? 5.920 -0.489 -11.416 1.00 87.12 85 LEU A C 1
ATOM 671 O O . LEU A 1 85 ? 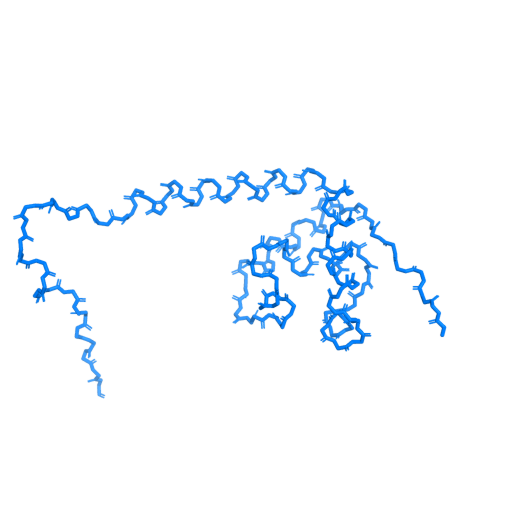6.742 -1.203 -11.983 1.00 87.12 85 LEU A O 1
ATOM 675 N N . ALA A 1 86 ? 4.629 -0.812 -11.331 1.00 87.50 86 ALA A N 1
ATOM 676 C CA . ALA A 1 86 ? 4.079 -2.032 -11.907 1.00 87.50 86 ALA A CA 1
ATOM 677 C C . ALA A 1 86 ? 4.317 -2.090 -13.422 1.00 87.50 86 ALA A C 1
ATOM 679 O O . ALA A 1 86 ? 4.802 -3.103 -13.913 1.00 87.50 86 ALA A O 1
ATOM 680 N N . LYS A 1 87 ? 4.072 -0.991 -14.152 1.00 89.12 87 LYS A N 1
ATOM 681 C CA . LYS A 1 87 ? 4.340 -0.899 -15.600 1.00 89.12 87 LYS A CA 1
ATOM 682 C C . LYS A 1 87 ? 5.814 -1.110 -15.944 1.00 89.12 87 LYS A C 1
ATOM 684 O O . LYS A 1 87 ? 6.129 -1.806 -16.907 1.00 89.12 87 LYS A O 1
ATOM 689 N N . VAL A 1 88 ? 6.720 -0.509 -15.172 1.00 89.12 88 VAL A N 1
ATOM 690 C CA . VAL A 1 88 ? 8.165 -0.705 -15.359 1.00 89.12 88 VAL A CA 1
ATOM 691 C C . VAL A 1 88 ? 8.541 -2.159 -15.070 1.00 89.12 88 VAL A C 1
ATOM 693 O O . VAL A 1 88 ? 9.249 -2.775 -15.863 1.00 89.12 88 VAL A O 1
ATOM 696 N N . GLY A 1 89 ? 8.014 -2.737 -13.989 1.00 86.00 89 GLY A N 1
ATOM 697 C CA . GLY A 1 89 ? 8.227 -4.136 -13.625 1.00 86.00 89 GLY A CA 1
ATOM 698 C C . GLY A 1 89 ? 7.739 -5.108 -14.699 1.00 86.00 89 GLY A C 1
ATOM 699 O O . GLY A 1 89 ? 8.486 -5.999 -15.096 1.00 86.00 89 GLY A O 1
ATOM 700 N N . THR A 1 90 ? 6.532 -4.913 -15.238 1.00 87.19 90 THR A N 1
ATOM 701 C CA . THR A 1 90 ? 6.000 -5.757 -16.318 1.00 87.19 90 THR A CA 1
ATOM 702 C C . THR A 1 90 ? 6.838 -5.643 -17.584 1.00 87.19 90 THR A C 1
ATOM 704 O O . THR A 1 90 ? 7.180 -6.666 -18.168 1.00 87.19 90 THR A O 1
ATOM 707 N N . ALA A 1 91 ? 7.248 -4.429 -17.967 1.00 89.25 91 ALA A N 1
ATOM 708 C CA . ALA A 1 91 ? 8.107 -4.226 -19.132 1.00 89.25 91 ALA A CA 1
ATOM 709 C C . ALA A 1 91 ? 9.480 -4.905 -18.964 1.00 89.25 91 ALA A C 1
ATOM 711 O O . ALA A 1 91 ? 10.013 -5.491 -19.905 1.00 89.25 91 ALA A O 1
ATOM 712 N N . LEU A 1 92 ? 10.059 -4.870 -17.760 1.00 87.50 92 LEU A N 1
ATOM 713 C CA . LEU A 1 92 ? 11.302 -5.584 -17.461 1.00 87.50 92 LEU A CA 1
ATOM 714 C C . LEU A 1 92 ? 11.113 -7.105 -17.532 1.00 87.50 92 LEU A C 1
ATOM 716 O O . LEU A 1 92 ? 11.921 -7.785 -18.161 1.00 87.50 92 LEU A O 1
ATOM 720 N N . MET A 1 93 ? 10.034 -7.644 -16.957 1.00 84.00 93 MET A N 1
ATOM 721 C CA . MET A 1 93 ? 9.751 -9.083 -17.014 1.00 84.00 93 MET A CA 1
ATOM 722 C C . MET A 1 93 ? 9.485 -9.582 -18.438 1.00 84.00 93 MET A C 1
ATOM 724 O O . MET A 1 93 ? 9.921 -10.675 -18.793 1.00 84.00 93 MET A O 1
ATOM 728 N N . GLU A 1 94 ? 8.807 -8.795 -19.273 1.00 85.12 94 GLU A N 1
ATOM 729 C CA . GLU A 1 94 ? 8.593 -9.121 -20.687 1.00 85.12 94 GLU A CA 1
ATOM 730 C C . GLU A 1 94 ? 9.910 -9.202 -21.464 1.00 85.12 94 GLU A C 1
ATOM 732 O O . GLU A 1 94 ? 10.079 -10.094 -22.294 1.00 85.12 94 GLU A O 1
ATOM 737 N N . ASN A 1 95 ? 10.870 -8.327 -21.150 1.00 77.19 95 ASN A N 1
ATOM 738 C CA . ASN A 1 95 ? 12.208 -8.362 -21.741 1.00 77.19 95 ASN A CA 1
ATOM 739 C C . ASN A 1 95 ? 13.063 -9.534 -21.232 1.00 77.19 95 ASN A C 1
ATOM 741 O O . ASN A 1 95 ? 13.920 -10.026 -21.964 1.00 77.19 95 ASN A O 1
ATOM 745 N N . LEU A 1 96 ? 12.823 -9.996 -20.003 1.00 71.19 96 LEU A N 1
ATOM 746 C CA . LEU A 1 96 ? 13.501 -11.151 -19.405 1.00 71.19 96 LEU A CA 1
ATOM 747 C C . LEU A 1 96 ? 12.881 -12.495 -19.813 1.00 71.19 96 LEU A C 1
ATOM 749 O O . LEU A 1 96 ? 13.490 -13.542 -19.589 1.00 71.19 96 LEU A O 1
ATOM 753 N N . LYS A 1 97 ? 11.682 -12.498 -20.409 1.00 65.38 97 LYS A N 1
ATOM 754 C CA . LYS A 1 97 ? 11.012 -13.726 -20.840 1.00 65.38 97 LYS A CA 1
ATOM 755 C C . LYS A 1 97 ? 11.839 -14.373 -21.964 1.00 65.38 97 LYS A C 1
ATOM 757 O O . LYS A 1 97 ? 12.023 -13.744 -23.010 1.00 65.38 97 LYS A O 1
ATOM 762 N N . PRO A 1 98 ? 12.347 -15.609 -21.795 1.00 58.91 98 PRO A N 1
ATOM 763 C CA . PRO A 1 98 ? 13.162 -16.246 -22.819 1.00 58.91 98 PRO A CA 1
ATOM 764 C C . PRO A 1 98 ? 12.333 -16.392 -24.096 1.00 58.91 98 PRO A C 1
ATOM 766 O O . PRO A 1 98 ? 11.292 -17.053 -24.111 1.00 58.91 98 PRO A O 1
ATOM 769 N N . ARG A 1 99 ? 12.780 -15.743 -25.176 1.00 54.16 99 ARG A N 1
ATOM 770 C CA . ARG A 1 99 ? 12.165 -15.850 -26.501 1.00 54.16 99 ARG A CA 1
ATOM 771 C C . ARG A 1 99 ? 12.436 -17.249 -27.055 1.00 54.16 99 ARG A C 1
ATOM 773 O O . ARG A 1 99 ? 13.398 -17.445 -27.788 1.00 54.16 99 ARG A O 1
ATOM 780 N N . CYS A 1 100 ? 11.607 -18.229 -26.707 1.00 54.12 100 CYS A N 1
ATOM 781 C CA . CYS A 1 100 ? 11.577 -19.475 -27.467 1.00 54.12 100 CYS A CA 1
ATOM 782 C C . CYS A 1 100 ? 10.978 -19.171 -28.850 1.00 54.12 100 CYS A C 1
ATOM 784 O O . CYS A 1 100 ? 9.874 -18.620 -28.916 1.00 54.12 100 CYS A O 1
ATOM 786 N N . PRO A 1 101 ? 11.679 -19.468 -29.958 1.00 51.75 101 PRO A N 1
ATOM 787 C CA . PRO A 1 101 ? 11.115 -19.279 -31.284 1.00 51.75 101 PRO A CA 1
ATOM 788 C C . PRO A 1 101 ? 9.957 -20.270 -31.512 1.00 51.75 101 PRO A C 1
ATOM 790 O O . PRO A 1 101 ? 10.022 -21.407 -31.042 1.00 51.75 101 PRO A O 1
ATOM 793 N N . PRO A 1 102 ? 8.908 -19.880 -32.258 1.00 53.12 102 PRO A N 1
ATOM 794 C CA . PRO A 1 102 ? 7.671 -20.661 -32.376 1.00 53.12 102 PRO A CA 1
ATOM 795 C C . PRO A 1 102 ? 7.802 -21.971 -33.178 1.00 53.12 102 PRO A C 1
ATOM 797 O O . PRO A 1 102 ? 6.816 -22.681 -33.342 1.00 53.12 102 PRO A O 1
ATOM 800 N N . TRP A 1 103 ? 8.999 -22.321 -33.663 1.00 55.06 103 TRP A N 1
ATOM 801 C CA . TRP A 1 103 ? 9.230 -23.451 -34.577 1.00 55.06 103 TRP A CA 1
ATOM 802 C C . TRP A 1 103 ? 10.071 -24.596 -33.991 1.00 55.06 103 TRP A C 1
ATOM 804 O O . TRP A 1 103 ? 10.204 -25.635 -34.632 1.00 55.06 103 TRP A O 1
ATOM 814 N N . THR A 1 104 ? 10.658 -24.455 -32.798 1.00 51.47 104 THR A N 1
ATOM 815 C CA . THR A 1 104 ? 11.520 -25.504 -32.228 1.00 51.47 104 THR A CA 1
ATOM 816 C C . THR A 1 104 ? 10.756 -26.360 -31.224 1.00 51.47 104 THR A C 1
ATOM 818 O O . THR A 1 104 ? 10.701 -26.042 -30.038 1.00 51.47 104 THR A O 1
ATOM 821 N N . GLY A 1 105 ? 10.233 -27.503 -31.675 1.00 50.72 105 GLY A N 1
ATOM 822 C CA . GLY A 1 105 ? 9.684 -28.575 -30.827 1.00 50.72 105 GLY A CA 1
ATOM 823 C C . GLY A 1 105 ? 10.714 -29.293 -29.935 1.00 50.72 105 GLY A C 1
ATOM 824 O O . GLY A 1 105 ? 10.535 -30.463 -29.627 1.00 50.72 105 GLY A O 1
ATOM 825 N N . TRP A 1 106 ? 11.809 -28.625 -29.553 1.00 45.69 106 TRP A N 1
ATOM 826 C CA . TRP A 1 106 ? 12.968 -29.197 -28.849 1.00 45.69 106 TRP A CA 1
ATOM 827 C C . TRP A 1 106 ? 13.252 -28.552 -27.479 1.00 45.69 106 TRP A C 1
ATOM 829 O O . TRP A 1 106 ? 14.184 -28.955 -26.788 1.00 45.69 106 TRP A O 1
ATOM 839 N N . CYS A 1 107 ? 12.433 -27.601 -27.019 1.00 49.31 107 CYS A N 1
ATOM 840 C CA . CYS A 1 107 ? 12.591 -27.003 -25.683 1.00 49.31 107 CYS A CA 1
ATOM 841 C C . CYS A 1 107 ? 12.017 -27.850 -24.531 1.00 49.31 107 CYS A C 1
ATOM 843 O O . CYS A 1 107 ? 11.983 -27.384 -23.399 1.00 49.31 107 CYS A O 1
ATOM 845 N N . ALA A 1 108 ? 11.614 -29.100 -24.777 1.00 47.75 108 ALA A N 1
ATOM 846 C CA . ALA A 1 108 ? 11.190 -30.017 -23.717 1.00 47.75 108 ALA A CA 1
ATOM 847 C C . ALA A 1 108 ? 12.358 -30.702 -22.973 1.00 47.75 108 ALA A C 1
ATOM 849 O O . ALA A 1 108 ? 12.097 -31.502 -22.082 1.00 47.75 108 ALA A O 1
ATOM 850 N N . MET A 1 109 ? 13.629 -30.435 -23.319 1.00 44.03 109 MET A N 1
ATOM 851 C CA . MET A 1 109 ? 14.731 -31.297 -22.862 1.00 44.03 109 MET A CA 1
ATOM 852 C C . MET A 1 109 ? 15.787 -30.647 -21.949 1.00 44.03 109 MET A C 1
ATOM 854 O O . MET A 1 109 ? 16.531 -31.383 -21.312 1.00 44.03 109 MET A O 1
ATOM 858 N N . TRP A 1 110 ? 15.853 -29.316 -21.805 1.00 47.09 110 TRP A N 1
ATOM 859 C CA . TRP A 1 110 ? 16.919 -28.676 -21.008 1.00 47.09 110 TRP A CA 1
ATOM 860 C C . TRP A 1 110 ? 16.465 -27.394 -20.296 1.00 47.09 110 TRP A C 1
ATOM 862 O O . TRP A 1 110 ? 16.818 -26.292 -20.701 1.00 47.09 110 TRP A O 1
ATOM 872 N N . SER A 1 111 ? 15.706 -27.524 -19.207 1.00 45.97 111 SER A N 1
ATOM 873 C CA . SER A 1 111 ? 15.641 -26.472 -18.175 1.00 45.97 111 SER A CA 1
ATOM 874 C C . SER A 1 111 ? 15.198 -27.021 -16.814 1.00 45.97 111 SER A C 1
ATOM 876 O O . SER A 1 111 ? 14.299 -26.484 -16.173 1.00 45.97 111 SER A O 1
ATOM 878 N N . TRP A 1 112 ? 15.826 -28.109 -16.370 1.00 41.88 112 TRP A N 1
ATOM 879 C CA . TRP A 1 112 ? 15.954 -28.395 -14.941 1.00 41.88 112 TRP A CA 1
ATOM 880 C C . TRP A 1 112 ? 17.378 -28.009 -14.537 1.00 41.88 112 TRP A C 1
ATOM 882 O O . TRP A 1 112 ? 18.317 -28.572 -15.105 1.00 41.88 112 TRP A O 1
ATOM 892 N N . PRO A 1 113 ? 17.601 -27.094 -13.579 1.00 43.72 113 PRO A N 1
ATOM 893 C CA . PRO A 1 113 ? 18.848 -27.131 -12.846 1.00 43.72 113 PRO A CA 1
ATOM 894 C C . PRO A 1 113 ? 18.762 -28.376 -11.962 1.00 43.72 113 PRO A C 1
ATOM 896 O O . PRO A 1 113 ? 18.020 -28.414 -10.982 1.00 43.72 113 PRO A O 1
ATOM 899 N N . VAL A 1 114 ? 19.477 -29.433 -12.341 1.00 48.56 114 VAL A N 1
ATOM 900 C CA . VAL A 1 114 ? 19.791 -30.516 -11.412 1.00 48.56 114 VAL A CA 1
ATOM 901 C C . VAL A 1 114 ? 20.656 -29.880 -10.328 1.00 48.56 114 VAL A C 1
ATOM 903 O O . VAL A 1 114 ? 21.844 -29.650 -10.532 1.00 48.56 114 VAL A O 1
ATOM 906 N N . ILE A 1 115 ? 20.037 -29.504 -9.211 1.00 45.50 115 ILE A N 1
ATOM 907 C CA . ILE A 1 115 ? 20.747 -29.157 -7.982 1.00 45.50 115 ILE A CA 1
ATOM 908 C C . ILE A 1 115 ? 21.396 -30.467 -7.511 1.00 45.50 115 ILE A C 1
ATOM 910 O O . ILE A 1 115 ? 20.653 -31.400 -7.191 1.00 45.50 115 ILE A O 1
ATOM 914 N N . PRO A 1 116 ? 22.734 -30.598 -7.476 1.00 48.72 116 PRO A N 1
ATOM 915 C CA . PRO A 1 116 ? 23.345 -31.717 -6.786 1.00 48.72 116 PRO A CA 1
ATOM 916 C C . PRO A 1 116 ? 23.182 -31.441 -5.291 1.00 48.72 116 PRO A C 1
ATOM 918 O O . PRO A 1 116 ? 23.771 -30.501 -4.757 1.00 48.72 116 PRO A O 1
ATOM 921 N N . TRP A 1 117 ? 22.319 -32.213 -4.637 1.00 45.69 117 TRP A N 1
ATOM 922 C CA . TRP A 1 117 ? 22.284 -32.267 -3.179 1.00 45.69 117 TRP A CA 1
ATOM 923 C C . TRP A 1 117 ? 23.627 -32.819 -2.668 1.00 45.69 117 TRP A C 1
ATOM 925 O O . TRP A 1 117 ? 24.126 -33.776 -3.269 1.00 45.69 117 TRP A O 1
ATOM 935 N N . PRO A 1 118 ? 24.222 -32.233 -1.614 1.00 58.84 118 PRO A N 1
ATOM 936 C CA . PRO A 1 118 ? 25.287 -32.884 -0.860 1.00 58.84 118 PRO A CA 1
ATOM 937 C C . PRO A 1 118 ? 24.754 -34.065 -0.036 1.00 58.84 118 PRO A C 1
ATOM 939 O O . PRO A 1 118 ? 23.568 -34.027 0.370 1.00 58.84 118 PRO A O 1
#

Foldseek 3Di:
DDDPFAFAEDDPVLLVVLVVCVVPDPDDAPLCVVPVPADDVSLLCRRRVHDSVCLRPVDDNVVNVVSRVRSCVNYVVSVVVVVVVVVVVVVVVVVVPPPDDPPDPPVPPDDDPPDPDD

pLDDT: mean 77.99, std 15.77, range [38.38, 91.5]

Secondary structure (DSSP, 8-state):
--------PPPHHHHHHHHHHHHT-----HHHHHSTTS--HHHHHHHHT--HHHHHHTS-HHHHHHHHHHHHHH-HHHHHHHHHHHHHHHHHHHHHS----TT-TTTTSS--------

Sequence (118 aa):
MQRKIEAKELTISQIRQVFESMEKRTDIHTVEILFPNEIPVMAVSLSTGLSLEELAGDIPPSEIKRLIDEVKTKNPF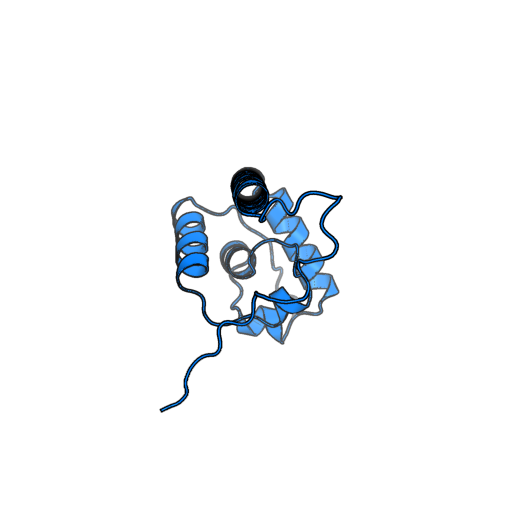FLSGLQSLAKVGTALMENLKPRCPPWTGWCAMWSWPVIPWP